Protein AF-A0A4R1B7Z4-F1 (afdb_monomer_lite)

Secondary structure (DSSP, 8-state):
--TT-HHHHHHHHH--TT--S-HHHHHHHHHHHHHT--HHHHHHHHHHHHHHTT---HHHHHHHGGGGT----GGGSS-GGGEETTEE-EEEEE-TTSTTHHHHHHHHHH-GGGGG--EEEEEEEETTEEEEEEEEES-HHHHHHHHHT-

Radius of gyration: 15.29 Å; chains: 1; bounding box: 37×29×46 Å

Organism: NCBI:txid2502780

Foldseek 3Di:
DCPPPPLVVVLLVQADLVRPGQLVSLLSQLVRLVVVVDPLSPLLSVQLVCLNVVHLCQVSCVVRVVVLVNDQFPPPQPHSVCDGSSARAEHEQEDPVGGCNVVSVVSLVVDPSLQNYFKYWYWYQDVHDTDTPDIDGDGSVVVVVVVVVD

Sequence (150 aa):
MFEKIPAFNELLAGLRPDGSEPDTLYLAVARELERSGRHDFKSRASFIRDQCAGFDGRTIFQKYRLKWNIPVFPDELVGLADFKRGFLYRFRDHSADWSGAAAAIAWWLGSEEARTVRVYERWEKRDGIPVCTETRTGAFPEIRDAVARR

Structure (mmCIF, N/CA/C/O backbone):
data_AF-A0A4R1B7Z4-F1
#
_entry.id   AF-A0A4R1B7Z4-F1
#
loop_
_atom_site.group_PDB
_atom_site.id
_atom_site.type_symbol
_atom_site.label_atom_id
_atom_site.label_alt_id
_atom_site.label_comp_id
_atom_site.label_asym_id
_atom_site.label_entity_id
_atom_site.label_seq_id
_atom_site.pdbx_PDB_ins_code
_atom_site.Cartn_x
_atom_site.Cartn_y
_atom_site.Cartn_z
_atom_site.occupancy
_atom_site.B_iso_or_equiv
_atom_site.auth_seq_id
_atom_site.auth_comp_id
_atom_site.auth_asym_id
_atom_site.auth_atom_id
_atom_site.pdbx_PDB_model_num
ATOM 1 N N . MET A 1 1 ? 2.886 6.210 12.116 1.00 82.69 1 MET A N 1
ATOM 2 C CA . MET A 1 1 ? 1.428 6.280 12.327 1.00 82.69 1 MET A CA 1
ATOM 3 C C . MET A 1 1 ? 0.924 5.081 13.122 1.00 82.69 1 MET A C 1
ATOM 5 O O . MET A 1 1 ? 0.321 5.292 14.167 1.00 82.69 1 MET A O 1
ATOM 9 N N . PHE A 1 2 ? 1.158 3.860 12.649 1.00 89.12 2 PHE A N 1
ATOM 10 C CA . PHE A 1 2 ? 0.583 2.611 13.136 1.00 89.12 2 PHE A CA 1
ATOM 11 C C . PHE A 1 2 ? 1.453 1.855 14.146 1.00 89.12 2 PHE A C 1
ATOM 13 O O . PHE A 1 2 ? 0.925 1.051 14.899 1.00 89.12 2 PHE A O 1
ATOM 20 N N . GLU A 1 3 ? 2.762 2.109 14.225 1.00 82.94 3 GLU A N 1
ATOM 21 C CA . GLU A 1 3 ? 3.669 1.321 15.090 1.00 82.94 3 GLU A CA 1
ATOM 22 C C . GLU A 1 3 ? 3.297 1.305 16.577 1.00 82.94 3 GLU A C 1
ATOM 24 O O . GLU A 1 3 ? 3.654 0.378 17.300 1.00 82.94 3 GLU A O 1
ATOM 29 N N . LYS A 1 4 ? 2.559 2.321 17.033 1.00 87.06 4 LYS A N 1
ATOM 30 C CA . LYS A 1 4 ? 2.092 2.449 18.420 1.00 87.06 4 LYS A CA 1
ATOM 31 C C . LYS A 1 4 ? 0.681 1.894 18.649 1.00 87.06 4 LYS A C 1
ATOM 33 O O . LYS A 1 4 ? 0.139 2.095 19.729 1.00 87.06 4 LYS A O 1
ATOM 38 N N . ILE A 1 5 ? 0.079 1.258 17.646 1.00 91.94 5 ILE A N 1
ATOM 39 C CA . ILE A 1 5 ? -1.285 0.717 17.669 1.00 91.94 5 ILE A CA 1
ATOM 40 C C . ILE A 1 5 ? -1.189 -0.798 17.903 1.00 91.94 5 ILE A C 1
ATOM 42 O O . ILE A 1 5 ? -0.758 -1.508 16.993 1.00 91.94 5 ILE A O 1
ATOM 46 N N . PRO A 1 6 ? -1.563 -1.328 19.083 1.00 93.56 6 PRO A N 1
ATOM 47 C CA . PRO A 1 6 ? -1.578 -2.768 19.345 1.00 93.56 6 PRO A CA 1
ATOM 48 C C . PRO A 1 6 ? -2.274 -3.595 18.257 1.00 93.56 6 PRO A C 1
ATOM 50 O O . PRO A 1 6 ? -1.661 -4.529 17.734 1.00 93.56 6 PRO A O 1
ATOM 53 N N . ALA A 1 7 ? -3.473 -3.189 17.820 1.00 95.81 7 ALA A N 1
ATOM 54 C CA . ALA A 1 7 ? -4.192 -3.869 16.740 1.00 95.81 7 ALA A CA 1
ATOM 55 C C . ALA A 1 7 ? -3.413 -3.932 15.413 1.00 95.81 7 ALA A C 1
ATOM 57 O O . ALA A 1 7 ? -3.665 -4.812 14.594 1.00 95.81 7 ALA A O 1
ATOM 58 N N . PHE A 1 8 ? -2.454 -3.029 15.170 1.00 96.31 8 PHE A N 1
ATOM 59 C CA . PHE A 1 8 ? -1.621 -3.097 13.969 1.00 96.31 8 PHE A CA 1
ATOM 60 C C . PHE A 1 8 ? -0.646 -4.275 14.024 1.00 96.31 8 PHE A C 1
ATOM 62 O O . PHE A 1 8 ? -0.438 -4.942 13.016 1.00 96.31 8 PHE A O 1
ATOM 69 N N . ASN A 1 9 ? -0.086 -4.590 15.193 1.00 94.31 9 ASN A N 1
ATOM 70 C CA . ASN A 1 9 ? 0.782 -5.760 15.335 1.00 94.31 9 ASN A CA 1
ATOM 71 C C . ASN A 1 9 ? -0.010 -7.067 15.188 1.00 94.31 9 ASN A C 1
ATOM 73 O O . ASN A 1 9 ? 0.469 -8.000 14.544 1.00 94.31 9 ASN A O 1
ATOM 77 N N . GLU A 1 10 ? -1.236 -7.110 15.714 1.00 95.44 10 GLU A N 1
ATOM 78 C CA . GLU A 1 10 ? -2.157 -8.236 15.509 1.00 95.44 10 GLU A CA 1
ATOM 79 C C . GLU A 1 10 ? -2.524 -8.404 14.032 1.00 95.44 10 GLU A C 1
ATOM 81 O O . GLU A 1 10 ? -2.468 -9.517 13.506 1.00 95.44 10 GLU A O 1
ATOM 86 N N . LEU A 1 11 ? -2.821 -7.297 13.337 1.00 96.75 11 LEU A N 1
ATOM 87 C CA . LEU A 1 11 ? -3.033 -7.300 11.892 1.00 96.75 11 LEU A CA 1
ATOM 88 C C . LEU A 1 11 ? -1.825 -7.916 11.181 1.00 96.75 11 LEU A C 1
ATOM 90 O O . LEU A 1 11 ? -1.990 -8.879 10.438 1.00 96.75 11 LEU A O 1
ATOM 94 N N . LEU A 1 12 ? -0.612 -7.417 11.437 1.00 95.50 12 LEU A N 1
ATOM 95 C CA . LEU A 1 12 ? 0.603 -7.903 10.776 1.00 95.50 12 LEU A CA 1
ATOM 96 C C . LEU A 1 12 ? 0.828 -9.409 10.957 1.00 95.50 12 LEU A C 1
ATOM 98 O O . LEU A 1 12 ? 1.257 -10.063 10.004 1.00 95.50 12 LEU A O 1
ATOM 102 N N . ALA A 1 13 ? 0.522 -9.946 12.140 1.00 94.19 13 ALA A N 1
ATOM 103 C CA . ALA A 1 13 ? 0.614 -11.374 12.433 1.00 94.19 13 ALA A CA 1
ATOM 104 C C . ALA A 1 13 ? -0.462 -12.211 11.715 1.00 94.19 13 ALA A C 1
ATOM 106 O O . ALA A 1 13 ? -0.232 -13.383 11.423 1.00 94.19 13 ALA A O 1
ATOM 107 N N . GLY A 1 14 ? -1.628 -11.623 11.427 1.00 94.38 14 GLY A N 1
ATOM 108 C CA . GLY A 1 14 ? -2.756 -12.296 10.778 1.00 94.38 14 GLY A CA 1
ATOM 109 C C . GLY A 1 14 ? -2.837 -12.136 9.256 1.00 94.38 14 GLY A C 1
ATOM 110 O O . GLY A 1 14 ? -3.611 -12.851 8.622 1.00 94.38 14 GLY A O 1
ATOM 111 N N . LEU A 1 15 ? -2.073 -11.214 8.664 1.00 95.31 15 LEU A N 1
ATOM 112 C CA . LEU A 1 15 ? -2.091 -10.921 7.227 1.00 95.31 15 LEU A CA 1
ATOM 113 C C . LEU A 1 15 ? -1.630 -12.110 6.375 1.00 95.31 15 LEU A C 1
ATOM 115 O O . LEU A 1 15 ? -0.520 -12.621 6.560 1.00 95.31 15 LEU A O 1
ATOM 119 N N . ARG A 1 16 ? -2.411 -12.450 5.347 1.00 92.81 16 ARG A N 1
ATOM 120 C CA . ARG A 1 16 ? -2.110 -13.543 4.419 1.00 92.81 16 ARG A CA 1
ATOM 121 C C . ARG A 1 16 ? -1.840 -13.028 3.006 1.00 92.81 16 ARG A C 1
ATOM 123 O O . ARG A 1 16 ? -2.388 -11.997 2.612 1.00 92.81 16 ARG A O 1
ATOM 130 N N . PRO A 1 17 ? -1.032 -13.742 2.202 1.00 88.31 17 PRO A N 1
ATOM 131 C CA . PRO A 1 17 ? -0.770 -13.336 0.828 1.00 88.31 17 PRO A CA 1
ATOM 132 C C . PRO A 1 17 ? -2.004 -13.251 -0.065 1.00 88.31 17 PRO A C 1
ATOM 134 O O . PRO A 1 17 ? -2.086 -12.354 -0.892 1.00 88.31 17 PRO A O 1
ATOM 137 N N . ASP A 1 18 ? -2.983 -14.132 0.121 1.00 88.62 18 ASP A N 1
ATOM 138 C CA . ASP A 1 18 ? -4.237 -14.152 -0.643 1.00 88.62 18 ASP A CA 1
ATOM 139 C C . ASP A 1 18 ? -5.271 -13.116 -0.156 1.00 88.62 18 ASP A C 1
ATOM 141 O O . ASP A 1 18 ? -6.294 -12.875 -0.802 1.00 88.62 18 ASP A O 1
ATOM 145 N N . GLY A 1 19 ? -5.002 -12.461 0.976 1.00 88.62 19 GLY A N 1
ATOM 146 C CA . GLY A 1 19 ? -5.928 -11.549 1.632 1.00 88.62 19 GLY A CA 1
ATOM 147 C C . GLY A 1 19 ? -7.190 -12.232 2.170 1.00 88.62 19 GLY A C 1
ATOM 148 O O . GLY A 1 19 ? -8.230 -11.577 2.248 1.00 88.62 19 GLY A O 1
ATOM 149 N N . SER A 1 20 ? -7.136 -13.537 2.470 1.00 92.81 20 SER A N 1
ATOM 150 C CA . SER A 1 20 ? -8.266 -14.314 3.010 1.00 92.81 20 SER A CA 1
ATOM 151 C C . SER A 1 20 ? -8.531 -14.073 4.495 1.00 92.81 20 SER A C 1
ATOM 153 O O . SER A 1 20 ? -9.495 -14.605 5.047 1.00 92.81 20 SER A O 1
ATOM 155 N N . GLU A 1 21 ? -7.693 -13.292 5.175 1.00 94.44 21 GLU A N 1
ATOM 156 C CA . GLU A 1 21 ? -7.926 -12.937 6.568 1.00 94.44 21 GLU A CA 1
ATOM 157 C C . GLU A 1 21 ? -9.233 -12.129 6.744 1.00 94.44 21 GLU A C 1
ATOM 159 O O . GLU A 1 21 ? -9.695 -11.470 5.803 1.00 94.44 21 GLU A O 1
ATOM 164 N N . PRO A 1 22 ? -9.859 -12.170 7.932 1.00 96.12 22 PRO A N 1
ATOM 165 C CA . PRO A 1 22 ? -11.117 -11.474 8.168 1.00 96.12 22 PRO A CA 1
ATOM 166 C C . PRO A 1 22 ? -10.930 -9.955 8.270 1.00 96.12 22 PRO A C 1
ATOM 168 O O . PRO A 1 22 ? -9.964 -9.462 8.856 1.00 96.12 22 PRO A O 1
ATOM 171 N N . ASP A 1 23 ? -11.928 -9.203 7.796 1.00 97.38 23 ASP A N 1
ATOM 172 C CA . ASP A 1 23 ? -11.951 -7.733 7.880 1.00 97.38 23 ASP A CA 1
ATOM 173 C C . ASP A 1 23 ? -11.883 -7.220 9.328 1.00 97.38 23 ASP A C 1
ATOM 175 O O . ASP A 1 23 ? -11.472 -6.088 9.579 1.00 97.38 23 ASP A O 1
ATOM 179 N N . THR A 1 24 ? -12.248 -8.048 10.312 1.00 97.75 24 THR A N 1
ATOM 180 C CA . THR A 1 24 ? -12.213 -7.689 11.736 1.00 97.75 24 THR A CA 1
ATOM 181 C C . THR A 1 24 ? -10.827 -7.256 12.214 1.00 97.75 24 THR A C 1
ATOM 183 O O . THR A 1 24 ? -10.757 -6.363 13.059 1.00 97.75 24 THR A O 1
ATOM 186 N N . LEU A 1 25 ? -9.744 -7.803 11.644 1.00 97.31 25 LEU A N 1
ATOM 187 C CA . LEU A 1 25 ? -8.368 -7.380 11.945 1.00 97.31 25 LEU A CA 1
ATOM 188 C C . LEU A 1 25 ? -8.119 -5.925 11.519 1.00 97.31 25 LEU A C 1
ATOM 190 O O . LEU A 1 25 ? -7.579 -5.119 12.272 1.00 97.31 25 LEU A O 1
ATOM 194 N N . TYR A 1 26 ? -8.585 -5.561 10.327 1.00 97.88 26 TYR A N 1
ATOM 195 C CA . TYR A 1 26 ? -8.459 -4.214 9.774 1.00 97.88 26 TYR A CA 1
ATOM 196 C C . TYR A 1 26 ? -9.335 -3.214 10.533 1.00 97.88 26 TYR A C 1
ATOM 198 O O . TYR A 1 26 ? -8.899 -2.121 10.905 1.00 97.88 26 TYR A O 1
ATOM 206 N N . LEU A 1 27 ? -10.573 -3.614 10.830 1.00 98.38 27 LEU A N 1
ATOM 207 C CA . LEU A 1 27 ? -11.522 -2.800 11.582 1.00 98.38 27 LEU A CA 1
ATOM 208 C C . LEU A 1 27 ? -11.067 -2.556 13.029 1.00 98.38 27 LEU A C 1
ATOM 210 O O . LEU A 1 27 ? -11.398 -1.510 13.591 1.00 98.38 27 LEU A O 1
ATOM 214 N N . ALA A 1 28 ? -10.291 -3.462 13.633 1.00 97.94 28 ALA A N 1
ATOM 215 C CA . ALA A 1 28 ? -9.671 -3.229 14.937 1.00 97.94 28 ALA A CA 1
ATOM 216 C C . ALA A 1 28 ? -8.695 -2.040 14.889 1.00 97.94 28 ALA A C 1
ATOM 218 O O . ALA A 1 28 ? -8.808 -1.126 15.710 1.00 97.94 28 ALA A O 1
ATOM 219 N N . VAL A 1 29 ? -7.837 -1.970 13.864 1.00 97.75 29 VAL A N 1
ATOM 220 C CA . VAL A 1 29 ? -6.938 -0.822 13.649 1.00 97.75 29 VAL A CA 1
ATOM 221 C C . VAL A 1 29 ? -7.729 0.470 13.430 1.00 97.75 29 VAL A C 1
ATOM 223 O O . VAL A 1 29 ? -7.422 1.498 14.036 1.00 97.75 29 VAL A O 1
ATOM 226 N N . ALA A 1 30 ? -8.793 0.428 12.622 1.00 97.62 30 ALA A N 1
ATOM 227 C CA . ALA A 1 30 ? -9.647 1.594 12.384 1.00 97.62 30 ALA A CA 1
ATOM 228 C C . ALA A 1 30 ? -10.294 2.137 13.673 1.00 97.62 30 ALA A C 1
ATOM 230 O O . ALA A 1 30 ? -10.414 3.353 13.838 1.00 97.62 30 ALA A O 1
ATOM 231 N N . ARG A 1 31 ? -10.699 1.265 14.604 1.00 97.56 31 ARG A N 1
ATOM 232 C CA . ARG A 1 31 ? -11.259 1.677 15.905 1.00 97.56 31 ARG A CA 1
ATOM 233 C C . ARG A 1 31 ? -10.221 2.371 16.779 1.00 97.56 31 ARG A C 1
ATOM 235 O O . ARG A 1 31 ? -10.542 3.357 17.436 1.00 97.56 31 ARG A O 1
ATOM 242 N N . GLU A 1 32 ? -8.986 1.882 16.797 1.00 96.50 32 GLU A N 1
ATOM 243 C CA . GLU A 1 32 ? -7.913 2.519 17.565 1.00 96.50 32 GLU A CA 1
ATOM 244 C C . GLU A 1 32 ? -7.505 3.876 16.984 1.00 96.50 32 GLU A C 1
ATOM 246 O O . GLU A 1 32 ? -7.362 4.848 17.727 1.00 96.50 32 GLU A O 1
ATOM 251 N N . LEU A 1 33 ? -7.404 3.978 15.656 1.00 95.88 33 LEU A N 1
ATOM 252 C CA . LEU A 1 33 ? -7.117 5.240 14.972 1.00 95.88 33 LEU A CA 1
ATOM 253 C C . LEU A 1 33 ? -8.139 6.330 15.329 1.00 95.88 33 LEU A C 1
ATOM 255 O O . LEU A 1 33 ? -7.753 7.466 15.611 1.00 95.88 33 LEU A O 1
ATOM 259 N N . GLU A 1 34 ? -9.430 6.000 15.385 1.00 95.06 34 GLU A N 1
ATOM 260 C CA . GLU A 1 34 ? -10.474 6.963 15.761 1.00 95.06 34 GLU A CA 1
ATOM 261 C C . GLU A 1 34 ? -10.332 7.516 17.177 1.00 95.06 34 GLU A C 1
ATOM 263 O O . GLU A 1 34 ? -10.625 8.695 17.403 1.00 95.06 34 GLU A O 1
ATOM 268 N N . ARG A 1 35 ? -9.852 6.696 18.118 1.00 93.62 35 ARG A N 1
ATOM 269 C CA . ARG A 1 35 ? -9.676 7.090 19.524 1.00 93.62 35 ARG A CA 1
ATOM 270 C C . ARG A 1 35 ? -8.576 8.131 19.719 1.00 93.62 35 ARG A C 1
ATOM 272 O O . ARG A 1 35 ? -8.592 8.841 20.716 1.00 93.62 35 ARG A O 1
ATOM 279 N N . SER A 1 36 ? -7.653 8.267 18.766 1.00 86.00 36 SER A N 1
ATOM 280 C CA . SER A 1 36 ? -6.539 9.223 18.852 1.00 86.00 36 SER A CA 1
ATOM 281 C C . SER A 1 36 ? -6.957 10.700 18.811 1.00 86.00 36 SER A C 1
ATOM 283 O O . SER A 1 36 ? -6.135 11.575 19.071 1.00 86.00 36 SER A O 1
ATOM 285 N N . GLY A 1 37 ? -8.195 11.003 18.396 1.00 82.94 37 GLY A N 1
ATOM 286 C CA . GLY A 1 37 ? -8.694 12.372 18.221 1.00 82.94 37 GLY A CA 1
ATOM 287 C C . GLY A 1 37 ? -8.107 13.131 17.021 1.00 82.94 37 GLY A C 1
ATOM 288 O O . GLY A 1 37 ? -8.676 14.146 16.615 1.00 82.94 37 GLY A O 1
ATOM 289 N N . ARG A 1 38 ? -7.032 12.632 16.397 1.00 91.00 38 ARG A N 1
ATOM 290 C CA . ARG A 1 38 ? -6.356 13.282 15.271 1.00 91.00 38 ARG A CA 1
ATOM 291 C C . ARG A 1 38 ? -7.142 13.157 13.968 1.00 91.00 38 ARG A C 1
ATOM 293 O O . ARG A 1 38 ? -7.663 12.096 13.623 1.00 91.00 38 ARG A O 1
ATOM 300 N N . HIS A 1 39 ? -7.188 14.241 13.200 1.00 92.38 39 HIS A N 1
ATOM 301 C CA . HIS A 1 39 ? -7.968 14.300 11.964 1.00 92.38 39 HIS A CA 1
ATOM 302 C C . HIS A 1 39 ? -7.437 13.365 10.864 1.00 92.38 39 HIS A C 1
ATOM 304 O O . HIS A 1 39 ? -8.216 12.723 10.161 1.00 92.38 39 HIS A O 1
ATOM 310 N N . ASP A 1 40 ? -6.117 13.261 10.711 1.00 92.94 40 ASP A N 1
ATOM 311 C CA . ASP A 1 40 ? -5.486 12.329 9.774 1.00 92.94 40 ASP A CA 1
ATOM 312 C C . ASP A 1 40 ? -5.797 10.871 10.143 1.00 92.94 40 ASP A C 1
ATOM 314 O O . ASP A 1 40 ? -6.171 10.093 9.267 1.00 92.94 40 ASP A O 1
ATOM 318 N N . PHE A 1 41 ? -5.789 10.523 11.431 1.00 95.38 41 PHE A N 1
ATOM 319 C CA . PHE A 1 41 ? -6.111 9.165 11.881 1.00 95.38 41 PHE A CA 1
ATOM 320 C C . PHE A 1 41 ? -7.589 8.830 11.666 1.00 95.38 41 PHE A C 1
ATOM 322 O O . PHE A 1 41 ? -7.898 7.758 11.153 1.00 95.38 41 PHE A O 1
ATOM 329 N N . LYS A 1 42 ? -8.509 9.758 11.966 1.00 95.88 42 LYS A N 1
ATOM 330 C CA . LYS A 1 42 ? -9.944 9.584 11.671 1.00 95.88 42 LYS A CA 1
ATOM 331 C C . LYS A 1 42 ? -10.196 9.368 10.181 1.00 95.88 42 LYS A C 1
ATOM 333 O O . LYS A 1 42 ? -10.934 8.461 9.806 1.00 95.88 42 LYS A O 1
ATOM 338 N N . SER A 1 43 ? -9.546 10.157 9.323 1.00 96.62 43 SER A N 1
ATOM 339 C CA . SER A 1 43 ? -9.662 9.967 7.872 1.00 96.62 43 SER A CA 1
ATOM 340 C C . SER A 1 43 ? -9.113 8.611 7.420 1.00 96.62 43 SER A C 1
ATOM 342 O O . SER A 1 43 ? -9.728 7.960 6.579 1.00 96.62 43 SER A O 1
ATOM 344 N N . ARG A 1 44 ? -8.008 8.141 8.017 1.00 97.38 44 ARG A N 1
ATOM 345 C CA . ARG A 1 44 ? -7.454 6.819 7.715 1.00 97.38 44 ARG A CA 1
ATOM 346 C C . ARG A 1 44 ? -8.371 5.690 8.182 1.00 97.38 4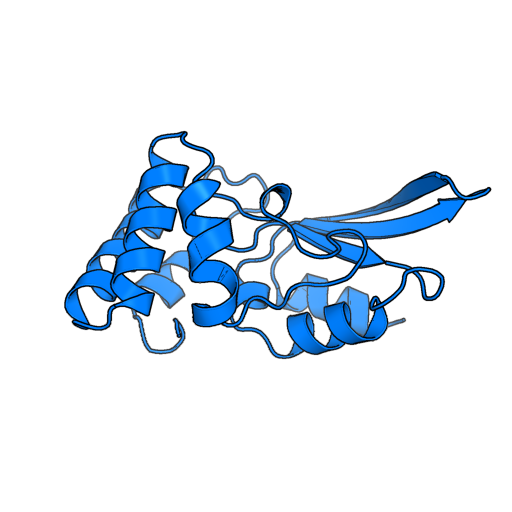4 ARG A C 1
ATOM 348 O O . ARG A 1 44 ? -8.574 4.735 7.443 1.00 97.38 44 ARG A O 1
ATOM 355 N N . ALA A 1 45 ? -8.973 5.818 9.362 1.00 97.50 45 ALA A N 1
ATOM 356 C CA . ALA A 1 45 ? -9.970 4.874 9.858 1.00 97.50 45 ALA A CA 1
ATOM 357 C C . ALA A 1 45 ? -11.192 4.784 8.932 1.00 97.50 45 ALA A C 1
ATOM 359 O O . ALA A 1 45 ? -11.658 3.684 8.646 1.00 97.50 45 ALA A O 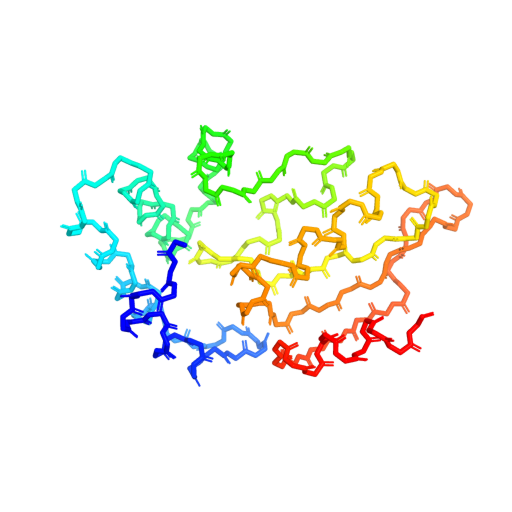1
ATOM 360 N N . SER A 1 46 ? -11.680 5.923 8.427 1.00 97.56 46 SER A N 1
ATOM 361 C CA . SER A 1 46 ? -12.756 5.953 7.428 1.00 97.56 46 SER A CA 1
ATOM 362 C C . SER A 1 46 ? -12.356 5.208 6.157 1.00 97.56 46 SER A C 1
ATOM 364 O O . SER A 1 46 ? -13.104 4.358 5.700 1.00 97.56 46 SER A O 1
ATOM 366 N N . PHE A 1 47 ? -11.149 5.455 5.639 1.00 98.12 47 PHE A N 1
ATOM 367 C CA . PHE A 1 47 ? -10.643 4.767 4.450 1.00 98.12 47 PHE A CA 1
ATOM 368 C C . PHE A 1 47 ? -10.565 3.242 4.626 1.00 98.12 47 PHE A C 1
ATOM 370 O O . PHE A 1 47 ? -10.955 2.498 3.731 1.00 98.12 47 PHE A O 1
ATOM 377 N N . ILE A 1 48 ? -10.113 2.773 5.795 1.00 98.31 48 ILE A N 1
ATOM 378 C CA . ILE A 1 48 ? -10.099 1.341 6.131 1.00 98.31 48 ILE A CA 1
ATOM 379 C C . ILE A 1 48 ? -11.520 0.766 6.123 1.00 98.31 48 ILE A C 1
ATOM 381 O O . ILE A 1 48 ? -11.742 -0.288 5.529 1.00 98.31 48 ILE A O 1
ATOM 385 N N . ARG A 1 49 ? -12.488 1.448 6.751 1.00 98.06 49 ARG A N 1
ATOM 386 C CA . ARG A 1 49 ? -13.887 0.987 6.783 1.00 98.06 49 ARG A CA 1
ATOM 387 C C . ARG A 1 49 ? -14.507 0.931 5.398 1.00 98.06 49 ARG A C 1
ATOM 389 O O . ARG A 1 49 ? -15.132 -0.075 5.083 1.00 98.06 49 ARG A O 1
ATOM 396 N N . ASP A 1 50 ? -14.299 1.965 4.591 1.00 97.44 50 ASP A N 1
ATOM 397 C CA . ASP A 1 50 ? -14.820 2.037 3.228 1.00 97.44 50 ASP A CA 1
ATOM 39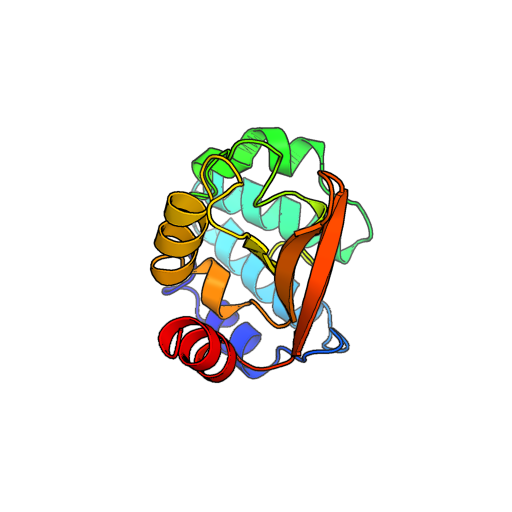8 C C . ASP A 1 50 ? -14.319 0.850 2.400 1.00 97.44 50 ASP A C 1
ATOM 400 O O . ASP A 1 50 ? -15.126 0.125 1.819 1.00 97.44 50 ASP A O 1
ATOM 404 N N . GLN A 1 51 ? -13.010 0.575 2.432 1.00 97.56 51 GLN A N 1
ATOM 405 C CA . GLN A 1 51 ? -12.442 -0.561 1.703 1.00 97.56 51 GLN A CA 1
ATOM 406 C C . GLN A 1 51 ? -12.874 -1.926 2.252 1.00 97.56 51 GLN A C 1
ATOM 408 O O . GLN A 1 51 ? -13.053 -2.855 1.468 1.00 97.56 51 GLN A O 1
ATOM 413 N N . CYS A 1 52 ? -13.087 -2.067 3.564 1.00 97.44 52 CYS A N 1
ATOM 414 C CA . CYS A 1 52 ? -13.669 -3.295 4.127 1.00 97.44 52 CYS A CA 1
ATOM 415 C C . CYS A 1 52 ? -15.145 -3.472 3.728 1.00 97.44 52 CYS A C 1
ATOM 417 O O . CYS A 1 52 ? -15.605 -4.593 3.558 1.00 97.44 52 CYS A O 1
ATOM 419 N N . ALA A 1 53 ? -15.888 -2.381 3.538 1.00 97.12 53 ALA A N 1
ATOM 420 C CA . ALA A 1 53 ? -17.274 -2.410 3.070 1.00 97.12 53 ALA A CA 1
ATOM 421 C C . ALA A 1 53 ? -17.405 -2.572 1.540 1.00 97.12 53 ALA A C 1
ATOM 423 O O . ALA A 1 53 ? -18.520 -2.584 1.021 1.00 97.12 53 ALA A O 1
ATOM 424 N N . GLY A 1 54 ? -16.287 -2.703 0.816 1.00 95.94 54 GLY A N 1
ATOM 425 C CA . GLY A 1 54 ? -16.262 -2.903 -0.635 1.00 95.94 54 GLY A CA 1
ATOM 426 C C . GLY A 1 54 ? -16.245 -1.618 -1.468 1.00 95.94 54 GLY A C 1
ATOM 427 O O . GLY A 1 54 ? -16.322 -1.694 -2.692 1.00 95.94 54 GLY A O 1
ATOM 428 N N . PHE A 1 55 ? -16.116 -0.445 -0.845 1.00 96.56 55 PHE A N 1
ATOM 429 C CA . PHE A 1 55 ? -15.918 0.818 -1.558 1.00 96.56 55 PHE A CA 1
ATOM 430 C C . PHE A 1 55 ? -14.434 1.034 -1.878 1.00 96.56 55 PHE A C 1
ATOM 432 O O . PHE A 1 55 ? -13.560 0.659 -1.104 1.00 96.56 55 PHE A O 1
ATOM 439 N N . ASP A 1 56 ? -14.115 1.687 -2.997 1.00 93.00 56 ASP A N 1
ATOM 440 C CA . ASP A 1 56 ? -12.714 1.937 -3.367 1.00 93.00 56 ASP A CA 1
ATOM 441 C C . ASP A 1 56 ? -12.016 2.945 -2.427 1.00 93.00 56 ASP A C 1
ATOM 443 O O . ASP A 1 56 ? -10.808 2.860 -2.200 1.00 93.00 56 ASP A O 1
ATOM 447 N N . GLY A 1 57 ? -12.774 3.882 -1.848 1.00 93.75 57 GLY A N 1
ATOM 448 C CA . GLY A 1 57 ? -12.272 4.966 -1.009 1.00 93.75 57 GLY A CA 1
ATOM 449 C C . GLY A 1 57 ? -11.546 6.069 -1.791 1.00 93.75 57 GLY A C 1
ATOM 450 O O . GLY A 1 57 ? -10.758 6.811 -1.197 1.00 93.75 57 GLY A O 1
ATOM 451 N N . ARG A 1 58 ? -11.786 6.210 -3.105 1.00 95.94 58 ARG A N 1
ATOM 452 C CA . ARG A 1 58 ? -11.036 7.119 -3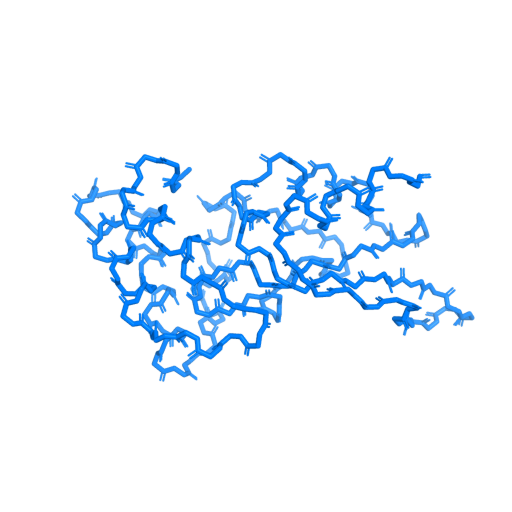.997 1.00 95.94 58 ARG A CA 1
ATOM 453 C C . ARG A 1 58 ? -10.996 8.560 -3.506 1.00 95.94 58 ARG A C 1
ATOM 455 O O . ARG A 1 58 ? -9.917 9.148 -3.425 1.00 95.94 58 ARG A O 1
ATOM 462 N N . THR A 1 59 ? -12.146 9.124 -3.146 1.00 95.25 59 THR A N 1
ATOM 463 C CA . THR A 1 59 ? -12.236 10.514 -2.673 1.00 95.25 59 THR A CA 1
ATOM 464 C C . THR A 1 59 ? -11.430 10.726 -1.392 1.00 95.25 59 THR A C 1
ATOM 466 O O . THR A 1 59 ? -10.733 11.735 -1.260 1.00 95.25 59 THR A O 1
ATOM 469 N N . ILE A 1 60 ? -11.481 9.774 -0.452 1.00 96.12 60 ILE A N 1
ATOM 470 C CA . ILE A 1 60 ? -10.724 9.866 0.802 1.00 96.12 60 ILE A CA 1
ATOM 471 C C . ILE A 1 60 ? -9.226 9.718 0.516 1.00 96.12 60 ILE A C 1
ATOM 473 O O . ILE A 1 60 ? -8.439 10.545 0.973 1.00 96.12 60 ILE A O 1
ATOM 477 N N . PHE A 1 61 ? -8.827 8.734 -0.291 1.00 96.94 61 PHE A N 1
ATOM 478 C CA . PHE A 1 61 ? -7.426 8.522 -0.651 1.00 96.94 61 PHE A CA 1
ATOM 479 C C . PHE A 1 61 ? -6.805 9.764 -1.298 1.00 96.94 61 PHE A C 1
ATOM 481 O O . PHE A 1 61 ? -5.783 10.260 -0.828 1.00 96.94 61 PHE A O 1
ATOM 488 N N . GLN A 1 62 ? -7.453 10.336 -2.316 1.00 95.62 62 GLN A N 1
ATOM 489 C CA . GLN A 1 62 ? -6.962 11.539 -2.997 1.00 95.62 62 GLN A CA 1
ATOM 490 C C . GLN A 1 62 ? -6.831 12.733 -2.044 1.00 95.62 62 GLN A C 1
ATOM 492 O O . GLN A 1 62 ? -5.832 13.449 -2.081 1.00 95.62 62 GLN A O 1
ATOM 497 N N . LYS A 1 63 ? -7.810 12.926 -1.152 1.00 96.31 63 LYS A N 1
ATOM 498 C CA . LYS A 1 63 ? -7.832 14.051 -0.209 1.00 96.31 63 LYS A CA 1
ATOM 499 C C . LYS A 1 63 ? -6.795 13.928 0.913 1.00 96.31 63 LYS A C 1
ATOM 501 O O . LYS A 1 63 ? -6.327 14.952 1.416 1.00 96.31 63 LYS A O 1
ATOM 506 N N . TYR A 1 64 ? -6.463 12.709 1.340 1.00 96.88 64 TYR A N 1
ATOM 507 C CA . TYR A 1 64 ? -5.710 12.482 2.577 1.00 96.88 64 TYR A CA 1
ATOM 508 C C . TYR A 1 64 ? -4.367 11.758 2.415 1.00 96.88 64 TYR A C 1
ATOM 510 O O . TYR A 1 64 ? -3.589 11.803 3.366 1.00 96.88 64 TYR A O 1
ATOM 518 N N . ARG A 1 65 ? -4.027 11.178 1.251 1.00 96.44 65 ARG A N 1
ATOM 519 C CA . ARG A 1 65 ? -2.783 10.394 1.054 1.00 96.44 65 ARG A CA 1
ATOM 520 C C . ARG A 1 65 ? -1.518 11.084 1.575 1.00 96.44 65 ARG A C 1
ATOM 522 O O . ARG A 1 65 ? -0.738 10.471 2.294 1.00 96.44 65 ARG A O 1
ATOM 529 N N . LEU A 1 66 ? -1.357 12.382 1.312 1.00 96.06 66 LEU A N 1
ATOM 530 C CA . LEU A 1 66 ? -0.190 13.143 1.768 1.00 96.06 66 LEU A CA 1
ATOM 531 C C . LEU A 1 66 ? -0.152 13.278 3.296 1.00 96.06 66 LEU A C 1
ATOM 533 O O . LEU A 1 66 ? 0.913 13.187 3.895 1.00 96.06 66 LEU A O 1
ATOM 537 N N . LYS A 1 67 ? -1.316 13.426 3.943 1.00 95.12 67 LYS A N 1
ATOM 538 C CA . LYS A 1 67 ? -1.430 13.467 5.412 1.00 95.12 67 LYS A CA 1
ATOM 539 C C . LYS A 1 67 ? -1.146 12.109 6.057 1.00 95.12 67 LYS A C 1
ATOM 541 O O . LYS A 1 67 ? -0.859 12.055 7.247 1.00 95.12 67 LYS A O 1
ATOM 546 N N . TRP A 1 68 ? -1.225 11.029 5.286 1.00 95.25 68 TRP A N 1
ATOM 547 C CA . TRP A 1 68 ? -0.845 9.681 5.704 1.00 95.25 68 TRP A CA 1
ATOM 548 C C . TRP A 1 68 ? 0.597 9.325 5.327 1.00 95.25 68 TRP A C 1
ATOM 550 O O . TRP A 1 68 ? 0.973 8.164 5.426 1.00 95.25 68 TRP A O 1
ATOM 560 N N . ASN A 1 69 ? 1.406 10.304 4.902 1.00 95.06 69 ASN A N 1
ATOM 561 C CA . ASN A 1 69 ? 2.774 10.104 4.420 1.00 95.06 69 ASN A CA 1
ATOM 562 C C . ASN A 1 69 ? 2.871 9.156 3.210 1.00 95.06 69 ASN A C 1
ATOM 564 O O . ASN A 1 69 ? 3.844 8.415 3.089 1.00 95.06 69 ASN A O 1
ATOM 568 N N . ILE A 1 70 ? 1.884 9.189 2.306 1.00 96.19 70 ILE A N 1
ATOM 569 C CA . ILE A 1 70 ? 1.915 8.502 1.007 1.00 96.19 70 ILE A CA 1
ATOM 570 C C . ILE A 1 70 ? 2.179 9.556 -0.084 1.00 96.19 70 ILE A C 1
ATOM 572 O O . ILE A 1 70 ? 1.246 10.274 -0.474 1.00 96.19 70 ILE A O 1
ATOM 576 N N . PRO A 1 71 ? 3.429 9.682 -0.575 1.00 95.69 71 PRO A N 1
ATOM 577 C CA . PRO A 1 71 ? 3.818 10.679 -1.565 1.00 95.69 71 PRO A CA 1
ATOM 578 C C . PRO A 1 71 ? 3.079 10.486 -2.881 1.00 95.69 71 PRO A C 1
ATOM 580 O O . PRO A 1 71 ? 2.644 9.380 -3.195 1.00 95.69 71 PRO A O 1
ATOM 583 N N . VAL A 1 72 ? 2.960 11.554 -3.665 1.00 95.88 72 VAL A N 1
ATOM 584 C CA . VAL A 1 72 ? 2.515 11.479 -5.060 1.00 95.88 72 VAL A CA 1
ATOM 585 C C . VAL A 1 72 ? 3.752 11.278 -5.925 1.00 95.88 72 VAL A C 1
ATOM 587 O O . VAL A 1 72 ? 4.597 12.166 -6.003 1.00 95.88 72 VAL A O 1
ATOM 590 N N . PHE A 1 73 ? 3.859 10.111 -6.551 1.00 95.19 73 PHE A N 1
ATOM 591 C CA . PHE A 1 73 ? 4.906 9.823 -7.528 1.00 95.19 73 PHE A CA 1
ATOM 592 C C . PHE A 1 73 ? 4.389 10.083 -8.951 1.00 95.19 73 PHE A C 1
ATOM 594 O O . PHE A 1 73 ? 3.180 9.950 -9.179 1.00 95.19 73 PHE A O 1
ATOM 601 N N . PRO A 1 74 ? 5.273 10.432 -9.906 1.00 93.38 74 PRO A N 1
ATOM 602 C CA . PRO A 1 74 ? 4.944 10.412 -11.331 1.00 93.38 74 PRO A CA 1
ATOM 603 C C . PRO A 1 74 ? 4.376 9.052 -11.748 1.00 93.38 74 PRO A C 1
ATOM 605 O O . PRO A 1 74 ? 4.623 8.054 -11.080 1.00 93.38 74 PRO A O 1
ATOM 608 N N . ASP A 1 75 ? 3.581 9.016 -12.815 1.00 88.12 75 ASP A N 1
ATOM 609 C CA . ASP A 1 75 ? 3.023 7.774 -13.377 1.00 88.12 75 ASP A CA 1
ATOM 610 C C . ASP A 1 75 ? 2.256 6.879 -12.374 1.00 88.12 75 ASP A C 1
ATOM 612 O O . ASP A 1 75 ? 2.068 5.686 -12.598 1.00 88.12 75 ASP A O 1
ATOM 616 N N . GLU A 1 76 ? 1.821 7.454 -11.247 1.00 92.25 76 GLU A N 1
ATOM 617 C CA . GLU A 1 76 ? 1.119 6.756 -10.170 1.00 92.25 76 GLU A CA 1
ATOM 618 C C . GLU A 1 76 ? 1.854 5.485 -9.682 1.00 92.25 76 GLU A C 1
ATOM 620 O O . GLU A 1 76 ? 1.223 4.454 -9.435 1.00 92.25 76 GLU A O 1
ATOM 625 N N . LEU A 1 77 ? 3.189 5.557 -9.500 1.00 95.25 77 LEU A N 1
ATOM 626 C CA . LEU A 1 77 ? 4.006 4.407 -9.040 1.00 95.25 77 LEU A CA 1
ATOM 627 C C . LEU A 1 77 ? 3.476 3.763 -7.749 1.00 95.25 77 LEU A C 1
ATOM 629 O O . LEU A 1 77 ? 3.632 2.563 -7.540 1.00 95.25 77 LEU A O 1
ATOM 633 N N . VAL A 1 78 ? 2.849 4.575 -6.892 1.00 96.75 78 VAL A N 1
ATOM 634 C CA . VAL A 1 78 ? 2.054 4.133 -5.744 1.00 96.75 78 VAL A CA 1
ATOM 635 C C . VAL A 1 78 ? 0.692 4.815 -5.832 1.00 96.75 78 VAL A C 1
ATOM 637 O O . VAL A 1 78 ? 0.582 6.046 -5.706 1.00 96.75 78 VAL A O 1
ATOM 640 N N . GLY A 1 79 ? -0.339 4.010 -6.066 1.00 96.50 79 GLY A N 1
ATOM 641 C CA . GLY A 1 79 ? -1.699 4.443 -6.365 1.00 96.50 79 GLY A CA 1
ATOM 642 C C . GLY A 1 79 ? -2.744 3.718 -5.534 1.00 96.50 79 GLY A C 1
ATOM 643 O O . GLY A 1 79 ? -2.437 2.800 -4.780 1.00 96.50 79 GLY A O 1
ATOM 644 N N . LEU A 1 80 ? -4.008 4.114 -5.685 1.00 97.12 80 LEU A N 1
ATOM 645 C CA . LEU A 1 80 ? -5.110 3.510 -4.926 1.00 97.12 80 LEU A CA 1
ATOM 646 C C . LEU A 1 80 ? -5.232 1.997 -5.169 1.00 97.12 80 LEU A C 1
ATOM 648 O O . LEU A 1 80 ? -5.560 1.255 -4.249 1.00 97.12 80 LEU A O 1
ATOM 652 N N . ALA A 1 81 ? -4.937 1.544 -6.390 1.00 96.31 81 ALA A N 1
ATOM 653 C CA . ALA A 1 81 ? -4.998 0.135 -6.782 1.00 96.31 81 ALA A CA 1
ATOM 654 C C . ALA A 1 81 ? -3.992 -0.765 -6.034 1.00 96.31 81 ALA A C 1
ATOM 656 O O . ALA A 1 81 ? -4.130 -1.990 -6.039 1.00 96.31 81 ALA A O 1
ATOM 657 N N . ASP A 1 82 ? -2.992 -0.168 -5.384 1.00 97.31 82 ASP A N 1
ATOM 658 C CA . ASP A 1 82 ? -2.014 -0.877 -4.560 1.00 97.31 82 ASP A CA 1
ATOM 659 C C . ASP A 1 82 ? -2.511 -1.112 -3.125 1.00 97.31 82 ASP A C 1
ATOM 661 O O . ASP A 1 82 ? -1.913 -1.887 -2.372 1.00 97.31 82 ASP A O 1
ATOM 665 N N . PHE A 1 83 ? -3.612 -0.458 -2.742 1.00 97.44 83 PHE A N 1
ATOM 666 C CA . PHE A 1 83 ? -4.194 -0.546 -1.411 1.00 97.44 83 PHE A CA 1
ATOM 667 C C . PHE A 1 83 ? -5.343 -1.551 -1.375 1.00 97.44 83 PHE A C 1
ATOM 669 O O . PHE A 1 83 ? -6.191 -1.596 -2.265 1.00 97.44 83 PHE A O 1
ATOM 676 N N . LYS A 1 84 ? -5.395 -2.329 -0.294 1.00 96.31 84 LYS A N 1
ATOM 677 C CA . LYS A 1 84 ? -6.504 -3.230 0.028 1.00 96.31 84 LYS A CA 1
ATOM 678 C C . LYS A 1 84 ? -6.848 -3.069 1.502 1.00 96.31 84 LYS A C 1
ATOM 680 O O . LYS A 1 84 ? -5.951 -3.032 2.343 1.00 96.31 84 LYS A O 1
ATOM 685 N N . ARG A 1 85 ? -8.145 -2.955 1.814 1.00 97.12 85 ARG A N 1
ATOM 686 C CA . ARG A 1 85 ? -8.668 -2.786 3.188 1.00 97.12 85 ARG A CA 1
ATOM 687 C C . ARG A 1 85 ? -7.978 -1.655 3.969 1.00 97.12 85 ARG A C 1
ATOM 689 O O . ARG A 1 85 ? -7.805 -1.711 5.182 1.00 97.12 85 ARG A O 1
ATOM 696 N N . GLY A 1 86 ? -7.580 -0.612 3.250 1.00 96.69 86 GLY A N 1
ATOM 697 C CA . GLY A 1 86 ? -6.977 0.594 3.782 1.00 96.69 86 GLY A CA 1
ATOM 698 C C . GLY A 1 86 ? -5.498 0.480 4.136 1.00 96.69 86 GLY A C 1
ATOM 699 O O . GLY A 1 86 ? -5.056 1.270 4.963 1.00 96.69 86 GLY A O 1
ATOM 700 N N . PHE A 1 87 ? -4.741 -0.451 3.547 1.00 97.38 87 PHE A N 1
ATOM 701 C CA . PHE A 1 87 ? -3.282 -0.566 3.696 1.00 97.38 87 PHE A CA 1
ATOM 702 C C . PHE A 1 87 ? -2.608 -0.901 2.372 1.00 97.38 87 PHE A C 1
ATOM 704 O O . PHE A 1 87 ? -3.242 -1.486 1.493 1.00 97.38 87 PHE A O 1
ATOM 711 N N . LEU A 1 88 ? -1.329 -0.542 2.233 1.00 97.31 88 LEU A N 1
ATOM 712 C CA . LEU A 1 88 ? -0.544 -0.938 1.070 1.00 97.31 88 LEU A CA 1
ATOM 713 C C . LEU A 1 88 ? -0.393 -2.465 1.056 1.00 97.31 88 LEU A C 1
ATOM 715 O O . LEU A 1 88 ? 0.245 -3.048 1.933 1.00 97.31 88 LEU A O 1
ATOM 719 N N . TYR A 1 89 ? -0.999 -3.106 0.063 1.00 97.06 89 TYR A N 1
ATOM 720 C CA . TYR A 1 89 ? -1.020 -4.560 -0.090 1.00 97.06 89 TYR A CA 1
ATOM 721 C C . TYR A 1 89 ? -0.049 -5.020 -1.178 1.00 97.06 89 TYR A C 1
ATOM 723 O O . TYR A 1 89 ? 0.627 -6.042 -1.021 1.00 97.06 89 TYR A O 1
ATOM 731 N N . ARG A 1 90 ? 0.060 -4.233 -2.252 1.00 96.69 90 ARG A N 1
ATOM 732 C CA . ARG A 1 90 ? 0.992 -4.455 -3.354 1.00 96.69 90 ARG A CA 1
ATOM 733 C C . ARG A 1 90 ? 2.055 -3.364 -3.370 1.00 96.69 90 ARG A C 1
ATOM 735 O O . ARG A 1 90 ? 1.728 -2.192 -3.247 1.00 96.69 90 ARG A O 1
ATOM 742 N N . PHE A 1 91 ? 3.314 -3.733 -3.570 1.00 97.00 91 PHE A N 1
ATOM 743 C CA . PHE A 1 91 ? 4.360 -2.783 -3.934 1.00 97.00 91 PHE A CA 1
ATOM 744 C C . PHE A 1 91 ? 4.867 -3.086 -5.343 1.00 97.00 91 PHE A C 1
ATOM 746 O O . PHE A 1 91 ? 5.303 -4.203 -5.623 1.00 97.00 91 PHE A O 1
ATOM 753 N N . ARG A 1 92 ? 4.787 -2.083 -6.221 1.00 96.31 92 ARG A N 1
ATOM 754 C CA . ARG A 1 92 ? 5.285 -2.139 -7.595 1.00 96.31 92 ARG A CA 1
ATOM 755 C C . ARG A 1 92 ? 6.644 -1.452 -7.654 1.00 96.31 92 ARG A C 1
ATOM 757 O O . ARG A 1 92 ? 6.747 -0.228 -7.566 1.00 96.31 92 ARG A O 1
ATOM 764 N N . ASP A 1 93 ? 7.684 -2.253 -7.785 1.00 95.38 93 ASP A N 1
ATOM 765 C CA . ASP A 1 93 ? 9.049 -1.796 -7.984 1.00 95.38 93 ASP A CA 1
ATOM 766 C C . ASP A 1 93 ? 9.304 -1.611 -9.480 1.00 95.38 93 ASP A C 1
ATOM 768 O O . ASP A 1 93 ? 9.155 -2.543 -10.267 1.00 95.38 93 ASP A O 1
ATOM 772 N N . HIS A 1 94 ? 9.668 -0.397 -9.874 1.00 95.62 94 HIS A N 1
ATOM 773 C CA . HIS A 1 94 ? 9.816 -0.015 -11.271 1.00 95.62 94 HIS A CA 1
ATOM 774 C C . HIS A 1 94 ? 11.298 0.113 -11.643 1.00 95.62 94 HIS A C 1
ATOM 776 O O . HIS A 1 94 ? 12.138 0.505 -10.827 1.00 95.62 94 HIS A O 1
ATOM 782 N N . SER A 1 95 ? 11.648 -0.214 -12.885 1.00 93.69 95 SER A N 1
ATOM 783 C CA . SER A 1 95 ? 12.989 0.040 -13.416 1.00 93.69 95 SER A CA 1
ATOM 784 C C . SER A 1 95 ? 13.336 1.533 -13.474 1.00 93.69 95 SER A C 1
ATOM 786 O O . SER A 1 95 ? 12.482 2.411 -13.362 1.00 93.69 95 SER A O 1
ATOM 788 N N . ALA A 1 96 ? 14.634 1.827 -13.607 1.00 91.94 96 ALA A N 1
ATOM 789 C CA . ALA A 1 96 ? 15.185 3.183 -13.502 1.00 91.94 96 ALA A CA 1
ATOM 790 C C . ALA A 1 96 ? 14.717 4.156 -14.607 1.00 91.94 96 ALA A C 1
ATOM 792 O O . ALA A 1 96 ? 14.915 5.361 -14.496 1.00 91.94 96 ALA A O 1
ATOM 793 N N . ASP A 1 97 ? 14.092 3.641 -15.661 1.00 92.12 97 ASP A N 1
ATOM 794 C CA . ASP A 1 97 ? 13.455 4.372 -16.760 1.00 92.12 97 ASP A CA 1
ATOM 795 C C . ASP A 1 97 ? 12.046 4.912 -16.417 1.00 92.12 97 ASP A C 1
ATOM 797 O O . ASP A 1 97 ? 11.397 5.564 -17.247 1.00 92.12 97 ASP A O 1
ATOM 801 N N . TRP A 1 98 ? 11.550 4.661 -15.202 1.00 94.62 98 TRP A N 1
ATOM 802 C CA . TRP A 1 98 ? 10.383 5.336 -14.634 1.00 94.62 98 TRP A CA 1
ATOM 803 C C . TRP A 1 98 ? 10.802 6.524 -13.774 1.00 94.62 98 TRP A C 1
ATOM 805 O O . TRP A 1 98 ? 11.643 6.418 -12.875 1.00 94.62 98 TRP A O 1
ATOM 815 N N . SER A 1 99 ? 10.166 7.670 -14.013 1.00 95.06 99 SER A N 1
ATOM 816 C CA . SER A 1 99 ? 10.433 8.872 -13.231 1.00 95.06 99 SER A CA 1
ATOM 817 C C . SER A 1 99 ? 9.983 8.665 -11.784 1.00 95.06 99 SER A C 1
ATOM 819 O O . SER A 1 99 ? 8.833 8.333 -11.515 1.00 95.06 99 SER A O 1
ATOM 821 N N . GLY A 1 100 ? 10.898 8.850 -10.831 1.00 95.00 100 GLY A N 1
ATOM 822 C CA . GLY A 1 100 ? 10.611 8.677 -9.406 1.00 95.00 100 GLY A CA 1
ATOM 823 C C . GLY A 1 100 ? 10.732 7.245 -8.874 1.00 95.00 100 GLY A C 1
ATOM 824 O O . GLY A 1 100 ? 10.490 7.054 -7.683 1.00 95.00 100 GLY A O 1
ATOM 825 N N . ALA A 1 101 ? 11.162 6.262 -9.678 1.00 95.44 101 ALA A N 1
ATOM 826 C CA . ALA A 1 101 ? 11.326 4.870 -9.232 1.00 95.44 101 ALA A CA 1
ATOM 827 C C . ALA A 1 101 ? 12.226 4.738 -7.991 1.00 95.44 101 ALA A C 1
ATOM 829 O O . ALA A 1 101 ? 11.829 4.149 -6.985 1.00 95.44 101 ALA A O 1
ATOM 830 N N . A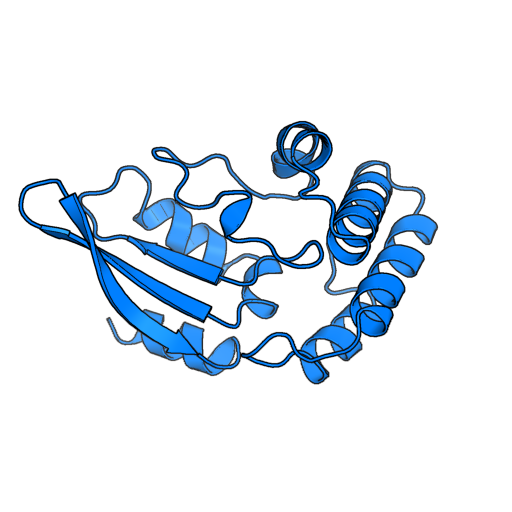LA A 1 102 ? 13.400 5.377 -8.011 1.00 94.56 102 ALA A N 1
ATOM 831 C CA . ALA A 1 102 ? 14.320 5.378 -6.872 1.00 94.56 102 ALA A CA 1
ATOM 832 C C . ALA A 1 102 ? 13.695 6.006 -5.611 1.00 94.56 102 ALA A C 1
ATOM 834 O O . ALA A 1 102 ? 13.882 5.505 -4.504 1.00 94.56 102 ALA A O 1
ATOM 835 N N . ALA A 1 103 ? 12.908 7.075 -5.775 1.00 96.31 103 ALA A N 1
ATOM 836 C CA . ALA A 1 103 ? 12.219 7.728 -4.666 1.00 96.31 103 ALA A CA 1
ATOM 837 C C . ALA A 1 103 ? 11.088 6.854 -4.096 1.00 96.31 103 ALA A C 1
ATOM 839 O O . ALA A 1 103 ? 10.897 6.828 -2.881 1.00 96.31 103 ALA A O 1
ATOM 840 N N . ALA A 1 104 ? 10.367 6.116 -4.946 1.00 96.44 104 ALA A N 1
ATOM 841 C CA . ALA A 1 104 ? 9.325 5.186 -4.521 1.00 96.44 104 ALA A CA 1
ATOM 842 C C . ALA A 1 104 ? 9.900 4.015 -3.711 1.00 96.44 104 ALA A C 1
ATOM 844 O O . ALA A 1 104 ? 9.363 3.692 -2.651 1.00 96.44 104 ALA A O 1
ATOM 845 N N . ILE A 1 105 ? 11.026 3.440 -4.149 1.00 95.12 105 ILE A N 1
ATOM 846 C CA . ILE A 1 105 ? 11.747 2.398 -3.399 1.00 95.12 105 ILE A CA 1
ATOM 847 C C . ILE A 1 105 ? 12.250 2.939 -2.060 1.00 95.12 105 ILE A C 1
ATOM 849 O O . ILE A 1 105 ? 12.015 2.320 -1.024 1.00 95.12 105 ILE A O 1
ATOM 853 N N . ALA A 1 106 ? 12.907 4.104 -2.058 1.00 95.31 106 ALA A N 1
ATOM 854 C CA . ALA A 1 106 ? 13.425 4.710 -0.833 1.00 95.31 106 ALA A CA 1
ATOM 855 C C . ALA A 1 106 ? 12.306 5.012 0.178 1.00 95.31 106 ALA A C 1
ATOM 857 O O . ALA A 1 106 ? 12.452 4.729 1.367 1.00 95.31 106 ALA A O 1
ATOM 858 N N . TRP A 1 107 ? 11.169 5.534 -0.296 1.00 96.25 107 TRP A N 1
ATOM 859 C CA . TRP A 1 107 ? 9.985 5.728 0.536 1.00 96.25 107 TRP A CA 1
ATOM 860 C C . TRP A 1 107 ? 9.463 4.404 1.090 1.00 96.25 107 TRP A C 1
ATOM 862 O O . TRP A 1 107 ? 9.226 4.312 2.291 1.00 96.25 107 TRP A O 1
ATOM 872 N N . TRP A 1 108 ? 9.305 3.381 0.246 1.00 96.12 108 TRP A N 1
ATOM 873 C CA . TRP A 1 108 ? 8.793 2.081 0.673 1.00 96.12 108 TRP A CA 1
ATOM 874 C C . TRP A 1 108 ? 9.680 1.463 1.758 1.00 96.12 108 TRP A C 1
ATOM 876 O O . TRP A 1 108 ? 9.175 1.103 2.815 1.00 96.12 108 TRP A O 1
ATOM 886 N N . LEU A 1 109 ? 11.003 1.447 1.576 1.00 94.00 109 LEU A N 1
ATOM 887 C CA . LEU A 1 109 ? 11.945 0.903 2.564 1.00 94.00 109 LEU A CA 1
ATOM 888 C C . LEU A 1 109 ? 11.872 1.594 3.938 1.00 94.00 109 LEU A C 1
ATOM 890 O O . LEU A 1 109 ? 12.163 0.957 4.949 1.00 94.00 109 LEU A O 1
ATOM 894 N N . GLY A 1 110 ? 11.486 2.873 3.982 1.00 92.88 110 GLY A N 1
ATOM 895 C CA . GLY A 1 110 ? 11.319 3.644 5.218 1.00 92.88 110 GLY A CA 1
ATOM 896 C C . GLY A 1 110 ? 9.875 3.765 5.720 1.00 92.88 110 GLY A C 1
ATOM 897 O O . GLY A 1 110 ? 9.647 4.404 6.747 1.00 92.88 110 GLY A O 1
ATOM 898 N N . SER A 1 111 ? 8.891 3.209 5.007 1.00 94.25 111 SER A N 1
ATOM 899 C CA . SER A 1 111 ? 7.470 3.411 5.298 1.00 94.25 111 SER A CA 1
ATOM 900 C C . SER A 1 111 ? 6.900 2.301 6.174 1.00 94.25 111 SER A C 1
ATOM 902 O O . SER A 1 111 ? 7.106 1.113 5.932 1.00 94.25 111 SER A O 1
ATOM 904 N N . GLU A 1 112 ? 6.072 2.675 7.149 1.00 93.62 112 GLU A N 1
ATOM 905 C CA . GLU A 1 112 ? 5.306 1.709 7.945 1.00 93.62 112 GLU A CA 1
ATOM 906 C C . GLU A 1 112 ? 4.326 0.887 7.088 1.00 93.62 112 GLU A C 1
ATOM 908 O O . GLU A 1 112 ? 4.029 -0.258 7.427 1.00 93.62 112 GLU A O 1
ATOM 913 N N . GLU A 1 113 ? 3.871 1.441 5.956 1.00 95.00 113 GLU A N 1
ATOM 914 C CA . GLU A 1 113 ? 3.018 0.756 4.971 1.00 95.00 113 GLU A CA 1
ATOM 915 C C . GLU A 1 113 ? 3.712 -0.463 4.358 1.00 95.00 113 GLU A C 1
ATOM 917 O O . GLU A 1 113 ? 3.066 -1.429 3.968 1.00 95.00 113 GLU A O 1
ATOM 922 N N . ALA A 1 114 ? 5.042 -0.471 4.284 1.00 95.00 114 ALA A N 1
ATOM 923 C CA . ALA A 1 114 ? 5.759 -1.593 3.696 1.00 95.00 114 ALA A CA 1
ATOM 924 C C . ALA A 1 114 ? 5.539 -2.900 4.469 1.00 95.00 114 ALA A C 1
ATOM 926 O O . ALA A 1 114 ? 5.518 -3.978 3.878 1.00 95.00 114 ALA A O 1
ATOM 927 N N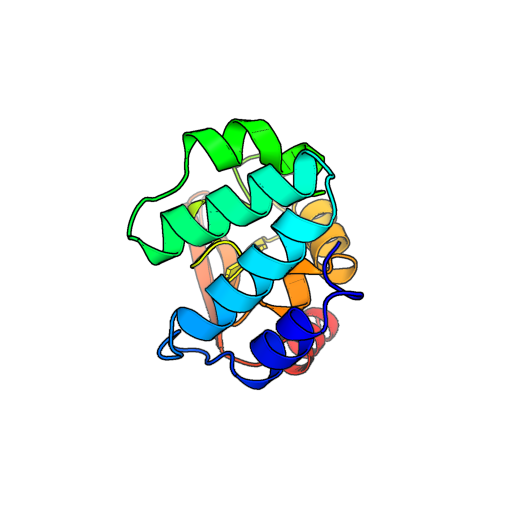 . ARG A 1 115 ? 5.275 -2.811 5.779 1.00 95.69 115 ARG A N 1
ATOM 928 C CA . ARG A 1 115 ? 5.039 -3.972 6.651 1.00 95.69 115 ARG A CA 1
ATOM 929 C C . ARG A 1 115 ? 3.761 -4.734 6.281 1.00 95.69 115 ARG A C 1
ATOM 931 O O . ARG A 1 115 ? 3.674 -5.943 6.525 1.00 95.69 115 ARG A O 1
ATOM 938 N N . THR A 1 116 ? 2.785 -4.054 5.678 1.00 96.81 116 THR A N 1
ATOM 939 C CA . THR A 1 116 ? 1.514 -4.654 5.245 1.00 96.81 116 THR A CA 1
ATOM 940 C C . THR A 1 116 ? 1.563 -5.233 3.837 1.00 96.81 116 THR A C 1
ATOM 942 O O . THR A 1 116 ? 0.650 -5.964 3.459 1.00 96.81 116 THR A O 1
ATOM 945 N N . VAL A 1 117 ? 2.635 -4.979 3.081 1.00 97.19 117 VAL A N 1
ATOM 946 C CA . VAL A 1 117 ? 2.789 -5.509 1.725 1.00 97.19 117 VAL A CA 1
ATOM 947 C C . VAL A 1 117 ? 2.849 -7.028 1.755 1.00 97.19 117 VAL A C 1
ATOM 949 O O . VAL A 1 117 ? 3.526 -7.635 2.588 1.00 97.19 117 VAL A O 1
ATOM 952 N N . ARG A 1 118 ? 2.105 -7.640 0.839 1.00 96.69 118 ARG A N 1
ATOM 953 C CA . ARG A 1 118 ? 2.040 -9.089 0.650 1.00 96.69 118 ARG A CA 1
ATOM 954 C C . ARG A 1 118 ? 2.308 -9.521 -0.781 1.00 96.69 118 ARG A C 1
ATOM 956 O O . ARG A 1 118 ? 2.633 -10.685 -1.001 1.00 96.69 118 ARG A O 1
ATOM 963 N N . VAL A 1 119 ? 2.212 -8.587 -1.723 1.00 96.50 119 VAL A N 1
ATOM 964 C CA . VAL A 1 119 ? 2.529 -8.796 -3.133 1.00 96.50 119 VAL A CA 1
ATOM 965 C C . VAL A 1 119 ? 3.596 -7.793 -3.547 1.00 96.50 119 VAL A C 1
ATOM 967 O O . VAL A 1 119 ? 3.432 -6.587 -3.384 1.00 96.50 119 VAL A O 1
ATOM 970 N N . TYR A 1 120 ? 4.690 -8.294 -4.090 1.00 96.56 120 TYR A N 1
ATOM 971 C CA . TYR A 1 120 ? 5.713 -7.508 -4.756 1.00 96.56 120 TYR A CA 1
ATOM 972 C C . TYR A 1 120 ? 5.656 -7.791 -6.245 1.00 96.56 120 TYR A C 1
ATOM 974 O O . TYR A 1 120 ? 5.568 -8.950 -6.652 1.00 96.56 120 TYR A O 1
ATOM 982 N N . GLU A 1 121 ? 5.740 -6.742 -7.048 1.00 96.69 121 GLU A N 1
ATOM 983 C CA . GLU A 1 121 ? 5.816 -6.855 -8.496 1.00 96.69 121 GLU A CA 1
ATOM 984 C C . GLU A 1 121 ? 6.986 -6.035 -9.022 1.00 96.69 121 GLU A C 1
ATOM 986 O O . GLU A 1 121 ? 7.125 -4.862 -8.674 1.00 96.69 121 GLU A O 1
ATOM 991 N N . ARG A 1 122 ? 7.787 -6.634 -9.902 1.00 95.81 122 ARG A N 1
ATOM 992 C CA . ARG A 1 122 ? 8.792 -5.916 -10.682 1.00 95.81 122 ARG A CA 1
ATOM 993 C C . ARG A 1 122 ? 8.186 -5.503 -12.011 1.00 95.81 122 ARG A C 1
ATOM 995 O O . ARG A 1 122 ? 7.655 -6.345 -12.734 1.00 95.81 122 ARG A O 1
ATOM 1002 N N . TRP A 1 123 ? 8.299 -4.225 -12.332 1.00 96.00 123 TRP A N 1
ATOM 1003 C CA . TRP A 1 123 ? 7.791 -3.629 -13.557 1.00 96.00 123 TRP A CA 1
ATOM 1004 C C . TRP A 1 123 ? 8.928 -3.012 -14.365 1.00 96.00 123 TRP A C 1
ATOM 1006 O O . TRP A 1 123 ? 9.763 -2.278 -13.836 1.00 96.00 123 TRP A O 1
ATOM 1016 N N . GLU A 1 124 ? 8.936 -3.300 -15.661 1.00 95.81 124 GLU A N 1
ATOM 1017 C CA . GLU A 1 124 ? 9.901 -2.777 -16.629 1.00 95.81 124 GLU A CA 1
ATOM 1018 C C . GLU A 1 124 ? 9.174 -2.189 -17.839 1.00 95.81 124 GLU A C 1
ATOM 1020 O O . GLU A 1 124 ? 8.036 -2.578 -18.112 1.00 95.81 124 GLU A O 1
ATOM 1025 N N . LYS A 1 125 ? 9.801 -1.272 -18.590 1.00 93.06 125 LYS A N 1
ATOM 1026 C CA . LYS A 1 125 ? 9.293 -0.908 -19.923 1.00 93.06 125 LYS A CA 1
ATOM 1027 C C . LYS A 1 125 ? 9.978 -1.771 -20.974 1.00 93.06 125 LYS A C 1
ATOM 1029 O O . LYS A 1 125 ? 11.180 -1.656 -21.198 1.00 93.06 125 LYS A O 1
ATOM 1034 N N . ARG A 1 126 ? 9.205 -2.612 -21.657 1.00 92.06 126 ARG A N 1
ATOM 1035 C CA . ARG A 1 126 ? 9.648 -3.303 -22.876 1.00 92.06 126 ARG A CA 1
ATOM 1036 C C . ARG A 1 126 ? 9.037 -2.576 -24.060 1.00 92.06 126 ARG A C 1
ATOM 1038 O O . ARG A 1 126 ? 7.818 -2.481 -24.144 1.00 92.06 126 ARG A O 1
ATOM 1045 N N . ASP A 1 127 ? 9.879 -1.976 -24.897 1.00 89.56 127 ASP A N 1
ATOM 1046 C CA . ASP A 1 127 ? 9.451 -1.139 -26.028 1.00 89.56 127 ASP A CA 1
ATOM 1047 C C . ASP A 1 127 ? 8.487 -0.005 -25.615 1.00 89.56 127 ASP A C 1
ATOM 1049 O O . ASP A 1 127 ? 7.532 0.328 -26.312 1.00 89.56 127 ASP A O 1
ATOM 1053 N N . GLY A 1 128 ? 8.714 0.578 -24.431 1.00 88.81 128 GLY A N 1
ATOM 1054 C CA . GLY A 1 128 ? 7.866 1.631 -23.859 1.00 88.81 128 GLY A CA 1
ATOM 1055 C C . GLY A 1 128 ? 6.583 1.135 -23.179 1.00 88.81 128 GLY A C 1
ATOM 1056 O O . GLY A 1 128 ? 5.888 1.938 -22.558 1.00 88.81 128 GLY A O 1
ATOM 1057 N N . ILE A 1 129 ? 6.285 -0.165 -23.235 1.00 91.38 129 ILE A N 1
ATOM 1058 C CA . ILE A 1 129 ? 5.091 -0.768 -22.636 1.00 91.38 129 ILE A CA 1
ATOM 1059 C C . ILE A 1 129 ? 5.427 -1.299 -21.234 1.00 91.38 129 ILE A C 1
ATOM 1061 O O . ILE A 1 129 ? 6.372 -2.081 -21.098 1.00 91.38 129 ILE A O 1
ATOM 1065 N N . PRO A 1 130 ? 4.668 -0.922 -20.186 1.00 94.00 130 PRO A N 1
ATOM 1066 C CA . PRO A 1 130 ? 4.800 -1.508 -18.855 1.00 94.00 130 PRO A CA 1
ATOM 1067 C C . PRO A 1 130 ? 4.542 -3.020 -18.866 1.00 94.00 130 PRO A C 1
ATOM 1069 O O . PRO A 1 130 ? 3.458 -3.469 -19.240 1.00 94.00 130 PRO A O 1
ATOM 1072 N N . VAL A 1 131 ? 5.516 -3.806 -18.412 1.00 96.12 131 VAL A N 1
ATOM 1073 C CA . VAL A 1 131 ? 5.416 -5.263 -18.273 1.00 96.12 131 VAL A CA 1
ATOM 1074 C C . VAL A 1 131 ? 5.826 -5.661 -16.861 1.00 96.12 131 VAL A C 1
ATOM 1076 O O . VAL A 1 131 ? 6.910 -5.302 -16.402 1.00 96.12 131 VAL A O 1
ATOM 1079 N N . CYS A 1 132 ? 4.978 -6.440 -16.187 1.00 96.56 132 CYS A N 1
ATOM 1080 C CA . CYS A 1 132 ? 5.350 -7.101 -14.942 1.00 96.56 132 CYS A CA 1
ATOM 1081 C C . CYS A 1 132 ? 6.249 -8.304 -15.263 1.00 96.56 132 CYS A C 1
ATOM 1083 O O . CYS A 1 132 ? 5.822 -9.240 -15.941 1.00 96.56 132 CYS A O 1
ATOM 1085 N N . THR A 1 133 ? 7.505 -8.262 -14.824 1.00 95.81 133 THR A N 1
ATOM 1086 C CA . THR A 1 133 ? 8.512 -9.296 -15.114 1.00 95.81 133 THR A CA 1
ATOM 1087 C C . THR A 1 133 ? 8.689 -10.293 -13.978 1.00 95.81 133 THR A C 1
ATOM 1089 O O . THR A 1 133 ? 9.222 -11.381 -14.191 1.00 95.81 133 THR A O 1
ATOM 1092 N N . GLU A 1 134 ? 8.224 -9.949 -12.781 1.00 95.50 134 GLU A N 1
ATOM 1093 C CA . GLU A 1 134 ? 8.298 -10.803 -11.606 1.00 95.50 134 GLU A CA 1
ATOM 1094 C C . GLU A 1 134 ? 7.156 -10.479 -10.646 1.00 95.50 134 GLU A C 1
ATOM 1096 O O . GLU A 1 134 ? 6.871 -9.311 -10.385 1.00 95.50 134 GLU A O 1
ATOM 1101 N N . THR A 1 135 ? 6.559 -11.514 -10.059 1.00 96.31 135 THR A N 1
ATOM 1102 C CA . THR A 1 135 ? 5.642 -11.386 -8.926 1.00 96.31 135 THR A CA 1
ATOM 1103 C C . THR A 1 135 ? 6.141 -12.265 -7.790 1.00 96.31 135 THR A C 1
ATOM 1105 O O . THR A 1 135 ? 6.446 -13.440 -7.992 1.00 96.31 135 THR A O 1
ATOM 1108 N N . ARG A 1 136 ? 6.213 -11.705 -6.583 1.00 95.25 136 ARG A N 1
ATOM 1109 C CA . ARG A 1 136 ? 6.528 -12.439 -5.356 1.00 95.25 136 ARG A CA 1
ATOM 1110 C C . ARG A 1 136 ? 5.446 -12.201 -4.322 1.00 95.25 136 ARG A C 1
ATOM 1112 O O . ARG A 1 136 ? 4.979 -11.081 -4.142 1.00 95.25 136 ARG A O 1
ATOM 1119 N N . THR A 1 137 ? 5.093 -13.255 -3.607 1.00 95.50 137 THR A N 1
ATOM 1120 C CA . THR A 1 137 ? 4.165 -13.198 -2.481 1.00 95.50 137 THR A CA 1
ATOM 1121 C C . THR A 1 137 ? 4.889 -13.610 -1.215 1.00 95.50 137 THR A C 1
ATOM 1123 O O . THR A 1 137 ? 5.607 -14.607 -1.237 1.00 95.50 137 THR A O 1
ATOM 1126 N N . GLY A 1 138 ? 4.700 -12.882 -0.122 1.00 93.38 138 GLY A N 1
ATOM 1127 C CA . GLY A 1 138 ? 5.387 -13.196 1.126 1.00 93.38 138 GLY A CA 1
ATOM 1128 C C . GLY A 1 138 ? 5.203 -12.133 2.193 1.00 93.38 138 GLY A C 1
ATOM 1129 O O . GLY A 1 138 ? 4.489 -11.147 2.001 1.00 93.38 138 GLY A O 1
ATOM 1130 N N . ALA A 1 139 ? 5.846 -12.341 3.334 1.00 92.44 139 ALA A N 1
ATOM 1131 C CA . ALA A 1 139 ? 5.906 -11.341 4.387 1.00 92.44 139 ALA A CA 1
ATOM 1132 C C . ALA A 1 139 ? 6.914 -10.234 4.037 1.00 92.44 139 ALA A C 1
ATOM 1134 O O . ALA A 1 139 ? 7.835 -10.418 3.241 1.00 92.44 139 ALA A O 1
ATOM 1135 N N . PHE A 1 140 ? 6.776 -9.077 4.687 1.00 92.12 140 PHE A N 1
ATOM 1136 C CA . PHE A 1 140 ? 7.653 -7.929 4.446 1.00 92.12 140 PHE A CA 1
ATOM 1137 C C . PHE A 1 140 ? 9.163 -8.246 4.522 1.00 92.12 140 PHE A C 1
ATOM 1139 O O . PHE A 1 140 ? 9.869 -7.809 3.616 1.00 92.12 140 PHE A O 1
ATOM 1146 N N . PRO A 1 141 ? 9.690 -9.011 5.504 1.00 92.44 141 PRO A N 1
ATOM 1147 C CA . PRO A 1 141 ? 11.118 -9.343 5.533 1.00 92.44 141 PRO A CA 1
ATOM 1148 C C . PRO A 1 141 ? 11.591 -10.089 4.279 1.00 92.44 141 PRO A C 1
ATOM 1150 O O . PRO A 1 141 ? 12.631 -9.751 3.725 1.00 92.44 141 PRO A O 1
ATOM 1153 N N . GLU A 1 142 ? 10.798 -11.042 3.788 1.00 91.44 142 GLU A N 1
ATOM 1154 C CA . GLU A 1 142 ? 11.115 -11.838 2.595 1.00 91.44 142 GLU A CA 1
ATOM 1155 C C . GLU A 1 142 ? 11.124 -10.965 1.335 1.00 91.44 142 GLU A C 1
ATOM 1157 O O . GLU A 1 142 ? 12.032 -11.054 0.507 1.00 91.44 142 GLU A O 1
ATOM 1162 N N . ILE A 1 143 ? 10.131 -10.078 1.215 1.00 93.44 143 ILE A N 1
ATOM 1163 C CA . ILE A 1 143 ? 10.024 -9.130 0.102 1.00 93.44 143 ILE A CA 1
ATOM 1164 C C . ILE A 1 143 ? 11.165 -8.106 0.151 1.00 93.44 143 ILE A C 1
ATOM 1166 O O . ILE A 1 143 ? 11.796 -7.827 -0.864 1.00 93.44 143 ILE A O 1
ATOM 1170 N N . ARG A 1 144 ? 11.477 -7.558 1.326 1.00 93.50 144 ARG A N 1
ATOM 1171 C CA . ARG A 1 144 ? 12.572 -6.597 1.501 1.00 93.50 144 ARG A CA 1
ATOM 1172 C C . ARG A 1 144 ? 13.917 -7.215 1.139 1.00 93.50 144 ARG A C 1
ATOM 1174 O O . ARG A 1 144 ? 14.700 -6.589 0.433 1.00 93.50 144 ARG A O 1
ATOM 1181 N N . ASP A 1 145 ? 14.178 -8.438 1.583 1.00 89.81 145 ASP A N 1
ATOM 1182 C CA . ASP A 1 145 ? 15.427 -9.129 1.273 1.00 89.81 145 ASP A CA 1
ATOM 1183 C C . ASP A 1 145 ? 15.532 -9.460 -0.226 1.00 89.81 145 ASP A C 1
ATOM 1185 O O . ASP A 1 145 ? 16.629 -9.467 -0.779 1.00 89.81 145 ASP A O 1
ATOM 1189 N N . ALA A 1 146 ? 14.404 -9.690 -0.908 1.00 81.38 146 ALA A N 1
ATOM 1190 C CA . ALA A 1 146 ? 14.363 -9.828 -2.362 1.00 81.38 146 ALA A CA 1
ATOM 1191 C C . ALA A 1 146 ? 14.750 -8.533 -3.092 1.00 81.38 146 ALA A C 1
ATOM 1193 O O . ALA A 1 146 ? 15.466 -8.593 -4.091 1.00 81.38 146 ALA A O 1
ATOM 1194 N N . VAL A 1 147 ? 14.300 -7.384 -2.584 1.00 86.00 147 VAL A N 1
ATOM 1195 C CA . VAL A 1 147 ? 14.652 -6.060 -3.118 1.00 86.00 147 VAL A CA 1
ATOM 1196 C C . VAL A 1 147 ? 16.123 -5.733 -2.848 1.00 86.00 147 VAL A C 1
ATOM 1198 O O . VAL A 1 147 ? 16.807 -5.244 -3.736 1.00 86.00 147 VAL A O 1
ATOM 1201 N N . ALA A 1 148 ? 16.636 -6.047 -1.655 1.00 82.44 148 ALA A N 1
ATOM 1202 C CA . ALA A 1 148 ? 17.994 -5.691 -1.230 1.00 82.44 148 ALA A CA 1
ATOM 1203 C C . ALA A 1 148 ? 19.122 -6.499 -1.901 1.00 82.44 148 ALA A C 1
ATOM 1205 O O . ALA A 1 148 ? 20.281 -6.101 -1.836 1.00 82.44 148 ALA A O 1
ATOM 1206 N N . ARG A 1 149 ? 18.818 -7.652 -2.508 1.00 75.00 149 ARG A N 1
ATOM 1207 C CA . ARG A 1 149 ? 19.802 -8.496 -3.219 1.00 75.00 149 ARG A CA 1
ATOM 1208 C C . ARG A 1 149 ? 20.037 -8.069 -4.676 1.00 75.00 149 ARG A C 1
ATOM 1210 O O . ARG A 1 149 ? 20.668 -8.821 -5.417 1.00 75.00 149 ARG A O 1
ATOM 1217 N N . ARG A 1 150 ? 19.493 -6.927 -5.094 1.00 64.44 150 ARG A N 1
ATOM 1218 C CA . ARG A 1 150 ? 19.579 -6.382 -6.454 1.00 64.44 150 ARG A CA 1
ATOM 1219 C C . ARG A 1 150 ? 20.419 -5.113 -6.456 1.00 64.44 150 ARG A C 1
ATOM 1221 O O . ARG A 1 150 ? 21.131 -4.923 -7.463 1.00 64.44 150 ARG A O 1
#

pLDDT: mean 94.19, std 4.45, range [64.44, 98.38]